Protein AF-A0A842ZYC3-F1 (afdb_monomer_lite)

Secondary structure (DSSP, 8-state):
-TTHHHHHT--HHHHHGGGGGG--EEEE---B-S-TTSTT-BS--PPTT-TTBS-SHHHHHHHHHHHHHTT-S-SSS--EEEE-----TT--HHHHHHHHHHHHHHHHTT-

Structure (mmCIF, N/CA/C/O backbone):
data_AF-A0A842ZYC3-F1
#
_entry.id   AF-A0A842ZYC3-F1
#
loop_
_atom_site.group_PDB
_atom_site.id
_atom_site.type_symbol
_atom_site.label_atom_id
_atom_site.label_alt_id
_atom_site.label_comp_id
_atom_site.label_asym_id
_atom_site.label_entity_id
_atom_site.label_seq_id
_atom_site.pdbx_PDB_ins_code
_atom_site.Cartn_x
_atom_site.Cartn_y
_atom_site.Cartn_z
_atom_site.occupancy
_atom_site.B_iso_or_equiv
_atom_site.auth_seq_id
_atom_site.auth_comp_id
_atom_site.auth_asym_id
_atom_site.auth_atom_id
_atom_site.pdbx_PDB_model_num
ATOM 1 N N . ASP A 1 1 ? -4.702 -6.323 3.656 1.00 96.19 1 ASP A N 1
ATOM 2 C CA . ASP A 1 1 ? -3.595 -5.676 2.935 1.00 96.19 1 ASP A CA 1
ATOM 3 C C . ASP A 1 1 ? -4.177 -4.860 1.794 1.00 96.19 1 ASP A C 1
ATOM 5 O O . ASP A 1 1 ? -5.095 -5.347 1.141 1.00 96.19 1 ASP A O 1
ATOM 9 N N . LEU A 1 2 ? -3.679 -3.645 1.573 1.00 98.50 2 LEU A N 1
ATOM 10 C CA . LEU A 1 2 ? -4.022 -2.823 0.416 1.00 98.50 2 LEU A CA 1
ATOM 11 C C . LEU A 1 2 ? -3.615 -3.471 -0.926 1.00 98.50 2 LEU A C 1
ATOM 13 O O . LEU A 1 2 ? -4.337 -3.298 -1.906 1.00 98.50 2 LEU A O 1
ATOM 17 N N . SER A 1 3 ? -2.515 -4.235 -0.997 1.00 97.88 3 SER A N 1
ATOM 18 C CA . SER A 1 3 ? -2.090 -4.902 -2.247 1.00 97.88 3 SER A CA 1
ATOM 19 C C . SER A 1 3 ? -3.121 -5.912 -2.756 1.00 97.88 3 SER A C 1
ATOM 21 O O . SER A 1 3 ? -3.250 -6.106 -3.963 1.00 97.88 3 SER A O 1
ATOM 23 N N . HIS A 1 4 ? -3.885 -6.533 -1.853 1.00 98.12 4 HIS A N 1
ATOM 24 C CA . HIS A 1 4 ? -4.857 -7.566 -2.209 1.00 98.12 4 HIS A CA 1
ATOM 25 C C . HIS A 1 4 ? -6.157 -6.995 -2.770 1.00 98.12 4 HIS A C 1
ATOM 27 O O . HIS A 1 4 ? -6.856 -7.697 -3.497 1.00 98.12 4 HIS A O 1
ATOM 33 N N . LEU A 1 5 ? -6.491 -5.738 -2.462 1.00 98.31 5 LEU A N 1
ATOM 34 C CA . LEU A 1 5 ? -7.789 -5.182 -2.847 1.00 98.31 5 LEU A CA 1
ATOM 35 C C . LEU A 1 5 ? -7.965 -5.147 -4.373 1.00 98.31 5 LEU A C 1
ATOM 37 O O . LEU A 1 5 ? -8.959 -5.693 -4.854 1.00 98.31 5 LEU A O 1
ATOM 41 N N . PRO A 1 6 ? -6.991 -4.650 -5.169 1.00 98.12 6 PRO A N 1
ATOM 42 C CA . PRO A 1 6 ? -7.093 -4.737 -6.621 1.00 98.12 6 PRO A CA 1
ATOM 43 C C . PRO A 1 6 ? -7.139 -6.186 -7.121 1.00 98.12 6 PRO A C 1
ATOM 45 O O . PRO A 1 6 ? -7.895 -6.480 -8.045 1.00 98.12 6 PRO A O 1
ATOM 48 N N . LEU A 1 7 ? -6.380 -7.107 -6.503 1.00 97.69 7 LEU A N 1
ATOM 49 C CA . LEU A 1 7 ? -6.354 -8.528 -6.890 1.00 97.69 7 LEU A CA 1
ATOM 50 C C . LEU A 1 7 ? -7.733 -9.193 -6.753 1.00 97.69 7 LEU A C 1
ATOM 52 O O . LEU A 1 7 ? -8.060 -10.094 -7.525 1.00 97.69 7 LEU A O 1
ATOM 56 N N . LEU A 1 8 ? -8.530 -8.739 -5.783 1.00 97.88 8 LEU A N 1
ATOM 57 C CA . LEU A 1 8 ? -9.886 -9.218 -5.509 1.00 97.88 8 LEU A CA 1
ATOM 58 C C . LEU A 1 8 ? -10.977 -8.371 -6.186 1.00 97.88 8 LEU A C 1
ATOM 60 O O . LEU A 1 8 ? -12.149 -8.740 -6.147 1.00 97.88 8 LEU A O 1
ATOM 64 N N . GLY A 1 9 ? -10.611 -7.262 -6.837 1.00 97.56 9 GLY A N 1
ATOM 65 C CA . GLY A 1 9 ? -11.564 -6.328 -7.441 1.00 97.56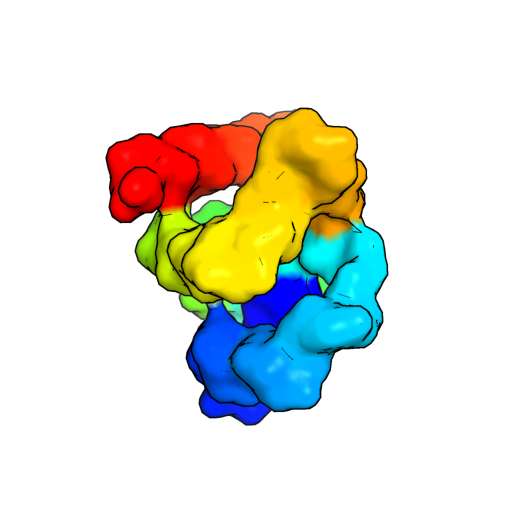 9 GLY A CA 1
ATOM 66 C C . GLY A 1 9 ? -12.381 -5.545 -6.409 1.00 97.56 9 GLY A C 1
ATOM 67 O O . GLY A 1 9 ? -13.525 -5.178 -6.678 1.00 97.56 9 GLY A O 1
ATOM 68 N N . GLU A 1 10 ? -11.811 -5.301 -5.230 1.00 98.19 10 GLU A N 1
ATOM 69 C CA . GLU A 1 10 ? -12.476 -4.654 -4.103 1.00 98.19 10 GLU A CA 1
ATOM 70 C C . GLU A 1 10 ? -11.971 -3.224 -3.891 1.00 98.19 10 GLU A C 1
ATOM 72 O O . GLU A 1 10 ? -10.795 -2.903 -4.057 1.00 98.19 10 GLU A O 1
ATOM 77 N N . THR A 1 11 ? -12.870 -2.349 -3.453 1.00 98.50 11 THR A N 1
ATOM 78 C CA . THR A 1 11 ? -12.499 -1.062 -2.852 1.00 98.50 11 THR A CA 1
ATOM 79 C C . THR A 1 11 ? -12.143 -1.240 -1.371 1.00 98.50 11 THR A C 1
ATOM 81 O O . THR A 1 11 ? -12.625 -2.183 -0.734 1.00 98.50 11 THR A O 1
ATOM 84 N N . PRO A 1 12 ? -11.402 -0.294 -0.757 1.00 98.38 12 PRO A N 1
ATOM 85 C CA . PRO A 1 12 ? -11.171 -0.301 0.686 1.00 98.38 12 PRO A CA 1
ATOM 86 C C . PRO A 1 12 ? -12.441 -0.457 1.522 1.00 98.38 12 PRO A C 1
ATOM 88 O O . PRO A 1 12 ? -12.468 -1.259 2.449 1.00 98.38 12 PRO A O 1
ATOM 91 N N . ALA A 1 13 ? -13.517 0.256 1.177 1.00 98.12 13 ALA A N 1
ATOM 92 C CA . ALA A 1 13 ? -14.772 0.180 1.918 1.00 98.12 13 ALA A CA 1
ATOM 93 C C . ALA A 1 13 ? -15.435 -1.203 1.807 1.00 98.12 13 ALA A C 1
ATOM 95 O O . ALA A 1 13 ? -15.912 -1.721 2.814 1.00 98.12 13 ALA A O 1
ATOM 96 N N . GLN A 1 14 ? -15.441 -1.808 0.613 1.00 98.44 14 GLN A N 1
ATOM 97 C CA . GLN A 1 14 ? -16.003 -3.147 0.401 1.00 98.44 14 GLN A CA 1
ATOM 98 C C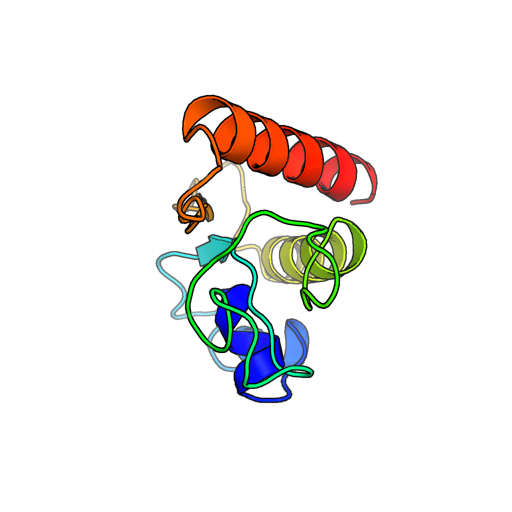 . GLN A 1 14 ? -15.257 -4.211 1.209 1.00 98.44 14 GLN A C 1
ATOM 100 O O . GLN A 1 14 ? -15.906 -5.053 1.823 1.00 98.44 14 GLN A O 1
ATOM 105 N N . ALA A 1 15 ? -13.927 -4.137 1.256 1.00 98.12 15 ALA A N 1
ATOM 106 C CA . ALA A 1 15 ? -13.111 -5.116 1.964 1.00 98.12 15 ALA A CA 1
ATOM 107 C C . ALA A 1 15 ? -13.119 -4.921 3.490 1.00 98.12 15 ALA A C 1
ATOM 109 O O . ALA A 1 15 ? -13.161 -5.888 4.245 1.00 98.12 15 ALA A O 1
ATOM 110 N N . ILE A 1 16 ? -13.075 -3.671 3.964 1.00 98.31 16 ILE A N 1
ATOM 111 C CA . ILE A 1 16 ? -12.854 -3.358 5.384 1.00 98.31 16 ILE A CA 1
ATOM 112 C C . ILE A 1 16 ? -14.156 -3.315 6.188 1.00 98.31 16 ILE A C 1
ATOM 114 O O . ILE A 1 16 ? -14.205 -3.838 7.302 1.00 98.31 16 ILE A O 1
ATOM 118 N N . MET A 1 17 ? -15.219 -2.700 5.658 1.00 97.88 17 MET A N 1
ATOM 119 C CA . MET A 1 17 ? -16.456 -2.481 6.421 1.00 97.88 17 MET A CA 1
ATOM 120 C C . MET A 1 17 ? -17.078 -3.767 6.993 1.00 97.88 17 MET A C 1
ATOM 122 O O . MET A 1 17 ? -17.517 -3.721 8.145 1.00 97.88 17 MET A O 1
ATOM 126 N N . PRO A 1 18 ? -17.102 -4.907 6.270 1.00 97.81 18 PRO A N 1
ATOM 127 C CA . PRO A 1 18 ? -17.675 -6.149 6.791 1.00 97.81 18 PRO A CA 1
ATOM 128 C C . PRO A 1 18 ? -16.914 -6.745 7.983 1.00 97.81 18 PRO A C 1
ATOM 130 O O . PRO A 1 18 ? -17.495 -7.511 8.746 1.00 97.81 18 PRO A O 1
ATOM 133 N N . ILE A 1 19 ? -15.631 -6.407 8.147 1.00 96.56 19 ILE A N 1
ATOM 134 C CA . ILE A 1 19 ? -14.734 -7.010 9.148 1.00 96.56 19 ILE A CA 1
ATOM 135 C C . ILE A 1 19 ? -14.196 -6.005 10.172 1.00 96.56 19 ILE A C 1
ATOM 137 O O . ILE A 1 19 ? -13.293 -6.340 10.935 1.00 96.56 19 ILE A O 1
ATOM 141 N N . LYS A 1 20 ? -14.720 -4.773 10.193 1.00 96.62 20 LYS A N 1
ATOM 142 C CA . LYS A 1 20 ? -14.171 -3.647 10.970 1.00 96.62 20 LYS A CA 1
ATOM 143 C C . LYS A 1 20 ? -13.927 -3.962 12.455 1.00 96.62 20 LYS A C 1
ATOM 145 O O . LYS A 1 20 ? -12.939 -3.499 13.011 1.00 96.62 20 LYS A O 1
ATOM 150 N N . ASP A 1 21 ? -14.782 -4.785 13.065 1.00 95.88 21 ASP A N 1
ATOM 151 C CA . ASP A 1 21 ? -14.728 -5.125 14.495 1.00 95.88 21 ASP A CA 1
ATOM 152 C C . ASP A 1 21 ? -13.718 -6.252 14.802 1.00 95.88 21 ASP A C 1
ATOM 154 O O . ASP A 1 21 ? -13.480 -6.583 15.962 1.00 95.88 21 ASP A O 1
ATOM 158 N N . TYR A 1 22 ? -13.110 -6.837 13.764 1.00 96.00 22 TYR A N 1
ATOM 159 C CA . TYR A 1 22 ? -12.169 -7.958 13.846 1.00 96.00 22 TYR A CA 1
ATOM 160 C C . TYR A 1 22 ? -10.783 -7.623 13.278 1.00 96.00 22 TYR A C 1
ATOM 162 O O . TYR A 1 22 ? -9.912 -8.493 13.218 1.00 96.00 22 TYR A O 1
ATOM 170 N N . LEU A 1 23 ? -10.558 -6.379 12.843 1.00 95.31 23 LEU A N 1
ATOM 171 C CA . LEU A 1 23 ? -9.255 -5.946 12.351 1.00 95.31 23 LEU A CA 1
ATOM 172 C C . LEU A 1 23 ? -8.224 -5.916 13.482 1.00 95.31 23 LEU A C 1
ATOM 174 O O . LEU A 1 23 ? -8.413 -5.252 14.498 1.00 95.31 23 LEU A O 1
ATOM 178 N N . VAL A 1 24 ? -7.098 -6.594 13.263 1.00 93.75 24 VAL A N 1
ATOM 179 C CA . VAL A 1 24 ? -5.966 -6.638 14.208 1.00 93.75 24 VAL A CA 1
ATOM 180 C C . VAL A 1 24 ? -4.707 -5.968 13.659 1.00 93.75 24 VAL A C 1
ATOM 182 O O . VAL A 1 24 ? -3.898 -5.442 14.417 1.00 93.75 24 VAL A O 1
ATOM 185 N N . HIS A 1 25 ? -4.541 -5.968 12.336 1.00 96.31 25 HIS A N 1
ATOM 186 C CA . HIS A 1 25 ? -3.356 -5.465 11.647 1.00 96.31 25 HIS A CA 1
ATOM 187 C C . HIS A 1 25 ? -3.744 -5.090 10.215 1.00 96.31 25 HIS A C 1
ATOM 189 O O . HIS A 1 25 ? -4.469 -5.830 9.549 1.00 96.31 25 HIS A O 1
ATOM 195 N N . ALA A 1 26 ? -3.272 -3.939 9.745 1.00 97.81 26 ALA A N 1
ATOM 196 C CA . ALA A 1 26 ? -3.401 -3.506 8.361 1.00 97.81 26 ALA A CA 1
ATOM 197 C C . ALA A 1 26 ? -2.027 -3.399 7.682 1.00 97.81 26 ALA A C 1
ATOM 199 O O . ALA A 1 26 ? -1.076 -2.864 8.247 1.00 97.81 26 ALA A O 1
ATOM 200 N N . HIS A 1 27 ? -1.937 -3.852 6.437 1.00 98.50 27 HIS A N 1
ATOM 201 C CA . HIS A 1 27 ? -0.757 -3.657 5.594 1.00 98.50 27 HIS A CA 1
ATOM 202 C C . HIS A 1 27 ? -1.040 -2.654 4.478 1.00 98.50 27 HIS A C 1
ATOM 204 O O . HIS A 1 27 ? -2.182 -2.520 4.024 1.00 98.50 27 HIS A O 1
ATOM 210 N N . MET A 1 28 ? 0.013 -1.959 4.060 1.00 98.56 28 MET A N 1
ATOM 211 C CA . MET A 1 28 ? 0.050 -1.052 2.921 1.00 98.56 28 MET A CA 1
ATOM 212 C C . MET A 1 28 ? 1.044 -1.610 1.902 1.00 98.56 28 MET A C 1
ATOM 214 O O . MET A 1 28 ? 2.254 -1.590 2.138 1.00 98.56 28 MET A O 1
ATOM 218 N N . GLY A 1 29 ? 0.538 -2.063 0.762 1.00 98.25 29 GLY A N 1
ATOM 219 C CA . GLY A 1 29 ? 1.343 -2.612 -0.321 1.00 98.25 29 GLY A CA 1
ATOM 220 C C . GLY A 1 29 ? 0.762 -2.297 -1.696 1.00 98.25 29 GLY A C 1
ATOM 221 O O . GLY A 1 29 ? -0.288 -1.662 -1.834 1.00 98.25 29 GLY A O 1
ATOM 222 N N . ASN A 1 30 ? 1.461 -2.762 -2.726 1.00 98.56 30 ASN A N 1
ATOM 223 C CA . ASN A 1 30 ? 1.081 -2.603 -4.126 1.00 98.56 30 ASN A CA 1
ATOM 224 C C . ASN A 1 30 ? 1.009 -3.965 -4.830 1.00 98.56 30 ASN A C 1
ATOM 226 O O . ASN A 1 30 ? 1.548 -4.953 -4.344 1.00 98.56 30 ASN A O 1
ATOM 230 N N . CYS A 1 31 ? 0.382 -4.020 -5.995 1.00 98.50 31 CYS A N 1
ATOM 231 C CA . CYS A 1 31 ? 0.380 -5.179 -6.880 1.00 98.50 31 CYS A CA 1
ATOM 232 C C . CYS A 1 31 ? 0.363 -4.715 -8.343 1.00 98.50 31 CYS A C 1
ATOM 234 O O . CYS A 1 31 ? 0.238 -3.522 -8.624 1.00 98.50 31 CYS A O 1
ATOM 236 N N . ILE A 1 32 ? 0.532 -5.650 -9.280 1.00 98.44 32 ILE A N 1
ATOM 237 C CA . ILE A 1 32 ? 0.421 -5.396 -10.725 1.00 98.44 32 ILE A CA 1
ATOM 238 C C . ILE A 1 32 ? -0.516 -6.440 -11.322 1.00 98.44 32 ILE A C 1
ATOM 240 O O . ILE A 1 32 ? -0.253 -7.637 -11.193 1.00 98.44 32 ILE A O 1
ATOM 244 N N . LEU A 1 33 ? -1.573 -6.009 -12.017 1.00 97.00 33 LEU A N 1
ATOM 245 C CA . LEU A 1 33 ? -2.539 -6.918 -12.650 1.00 97.00 33 LEU A CA 1
ATOM 246 C C . LEU A 1 33 ? -2.503 -6.891 -14.175 1.00 97.00 33 LEU A C 1
ATOM 248 O O . LEU A 1 33 ? -2.799 -7.905 -14.812 1.00 97.00 33 LEU A O 1
ATOM 252 N N . GLN A 1 34 ? -2.160 -5.746 -14.766 1.00 93.25 34 GLN A N 1
ATOM 253 C CA . GLN A 1 34 ? -2.321 -5.542 -16.208 1.00 93.25 34 GLN A CA 1
ATOM 254 C C . GLN A 1 34 ? -1.356 -6.388 -17.045 1.00 93.25 34 GLN A C 1
ATOM 256 O O . GLN A 1 34 ? -1.769 -7.031 -18.011 1.00 93.25 34 GLN A O 1
ATOM 261 N N . ASP A 1 35 ? -0.072 -6.408 -16.681 1.00 95.69 35 ASP A N 1
ATOM 262 C CA . ASP A 1 35 ? 0.960 -7.108 -17.445 1.00 95.69 35 ASP A CA 1
ATOM 263 C C . ASP A 1 35 ? 1.437 -8.375 -16.728 1.00 95.69 35 ASP A C 1
ATOM 265 O O . ASP A 1 35 ? 2.266 -8.326 -15.821 1.00 95.69 35 ASP A O 1
ATOM 269 N N . LYS A 1 36 ? 0.958 -9.534 -17.199 1.00 96.38 36 LYS A N 1
ATOM 270 C CA . LYS A 1 36 ? 1.344 -10.861 -16.684 1.00 96.38 36 LYS A CA 1
ATOM 271 C C . LYS A 1 36 ? 2.819 -11.210 -16.885 1.00 96.38 36 LYS A C 1
ATOM 273 O O . LYS A 1 36 ? 3.297 -12.170 -16.289 1.00 96.38 36 LYS A O 1
ATOM 278 N N . LYS A 1 37 ? 3.524 -10.493 -17.763 1.00 96.88 37 LYS A N 1
ATOM 279 C CA . LYS A 1 37 ? 4.956 -10.697 -18.017 1.00 96.88 37 LYS A CA 1
ATOM 280 C C . LYS A 1 37 ? 5.829 -9.791 -17.156 1.00 96.88 37 LYS A C 1
ATOM 282 O O . LYS A 1 37 ? 7.046 -9.965 -17.156 1.00 96.88 37 LYS A O 1
ATOM 287 N N . HIS A 1 38 ? 5.236 -8.838 -16.438 1.00 96.69 38 HIS A N 1
ATOM 288 C CA . HIS A 1 38 ? 5.983 -7.961 -15.555 1.00 96.69 38 HIS A CA 1
ATOM 289 C C . HIS A 1 38 ? 6.599 -8.779 -14.402 1.00 96.69 38 HIS A C 1
ATOM 291 O O . HIS A 1 38 ? 5.886 -9.564 -13.777 1.00 96.69 38 HIS A O 1
ATOM 297 N N . PRO A 1 39 ? 7.887 -8.593 -14.052 1.00 95.25 39 PRO A N 1
ATOM 298 C CA . PRO A 1 39 ? 8.528 -9.330 -12.953 1.00 95.25 39 PRO A CA 1
ATOM 299 C C . PRO A 1 39 ? 7.815 -9.200 -11.598 1.00 95.25 39 PRO A C 1
ATOM 301 O O . PRO A 1 39 ? 7.854 -10.110 -10.779 1.00 95.25 39 PRO A O 1
ATOM 304 N N . GLY A 1 40 ? 7.153 -8.064 -11.373 1.00 96.38 40 GLY A N 1
ATOM 305 C CA . GLY A 1 40 ? 6.312 -7.798 -10.200 1.00 96.38 40 GLY A CA 1
ATOM 306 C C . GLY A 1 40 ? 4.826 -8.161 -10.353 1.00 96.38 40 GLY A C 1
ATOM 307 O O . GLY A 1 40 ? 4.023 -7.620 -9.602 1.00 96.38 40 GLY A O 1
ATOM 308 N N . TYR A 1 41 ? 4.437 -8.977 -11.340 1.00 97.94 41 TYR A N 1
ATOM 309 C CA . TYR A 1 41 ? 3.036 -9.359 -11.569 1.00 97.94 41 TYR A CA 1
ATOM 310 C C . TYR A 1 41 ? 2.427 -10.130 -10.388 1.00 97.94 41 TYR A C 1
ATOM 312 O O . TYR A 1 41 ? 3.042 -11.049 -9.846 1.00 97.94 41 TYR A O 1
ATOM 320 N N . GLY A 1 42 ? 1.177 -9.806 -10.055 1.00 97.56 42 GLY A N 1
ATOM 321 C CA . GLY A 1 42 ? 0.419 -10.415 -8.969 1.00 97.56 42 GLY A CA 1
ATOM 322 C C . GLY A 1 42 ? 0.807 -9.858 -7.602 1.00 97.56 42 GLY A C 1
ATOM 323 O O . GLY A 1 42 ? 1.148 -8.682 -7.462 1.00 97.56 42 GLY A O 1
ATOM 324 N N . ASP A 1 43 ? 0.746 -10.721 -6.591 1.00 96.75 43 ASP A N 1
ATOM 325 C CA . ASP A 1 43 ? 1.003 -10.390 -5.187 1.00 96.75 43 ASP A CA 1
ATOM 326 C C . ASP A 1 43 ? 2.507 -10.370 -4.867 1.00 96.75 43 ASP A C 1
ATOM 328 O O . ASP A 1 43 ? 3.056 -11.205 -4.150 1.00 96.75 43 ASP A O 1
ATOM 332 N N . GLN A 1 44 ? 3.232 -9.477 -5.542 1.00 96.88 44 GLN A N 1
ATOM 333 C CA . GLN A 1 44 ? 4.689 -9.362 -5.419 1.00 96.88 44 GLN A CA 1
ATOM 334 C C . GLN A 1 44 ? 5.125 -8.114 -4.654 1.00 96.88 44 GLN A C 1
ATOM 336 O O . GLN A 1 44 ? 6.322 -7.963 -4.420 1.00 96.88 44 GLN A O 1
ATOM 341 N N . HIS A 1 45 ? 4.184 -7.258 -4.248 1.00 97.81 45 HIS A N 1
ATOM 342 C CA . HIS A 1 45 ? 4.436 -6.083 -3.416 1.00 97.81 45 HIS A CA 1
ATOM 343 C C . HIS A 1 45 ? 5.522 -5.131 -3.953 1.00 97.81 45 HIS A C 1
ATOM 345 O O . HIS A 1 45 ? 6.411 -4.743 -3.194 1.00 97.81 45 HIS A O 1
ATOM 351 N N . PRO A 1 46 ? 5.511 -4.731 -5.243 1.00 98.12 46 PRO A N 1
ATOM 352 C CA . PRO A 1 46 ? 6.493 -3.773 -5.742 1.00 98.12 46 PRO A CA 1
ATOM 353 C C . PRO A 1 46 ? 6.341 -2.415 -5.040 1.00 98.12 46 PRO A C 1
ATOM 355 O O . PRO A 1 46 ? 5.358 -2.144 -4.347 1.00 98.12 46 PRO A O 1
ATOM 358 N N . ARG A 1 47 ? 7.297 -1.508 -5.253 1.00 98.38 47 ARG A N 1
ATOM 359 C CA . ARG A 1 47 ? 7.167 -0.129 -4.764 1.00 98.38 47 ARG A CA 1
ATOM 360 C C . ARG A 1 47 ? 5.894 0.560 -5.287 1.00 98.38 47 ARG A C 1
ATOM 362 O O . ARG A 1 47 ? 5.379 0.246 -6.365 1.00 98.38 47 ARG A O 1
ATOM 369 N N . PHE A 1 48 ? 5.423 1.562 -4.554 1.00 98.69 48 PHE A N 1
ATOM 370 C CA . PHE A 1 48 ? 4.282 2.382 -4.960 1.00 98.69 48 PHE A CA 1
ATOM 371 C C . PHE A 1 48 ? 4.618 3.231 -6.195 1.00 98.69 48 PHE A C 1
ATOM 373 O O . PHE A 1 48 ? 5.769 3.660 -6.384 1.00 98.69 48 PHE A O 1
ATOM 380 N N . GLY A 1 49 ? 3.618 3.437 -7.056 1.00 97.94 49 GLY A N 1
ATOM 381 C CA . GLY A 1 49 ? 3.765 4.232 -8.281 1.00 97.94 49 GLY A CA 1
ATOM 382 C C . GLY A 1 49 ? 4.723 3.629 -9.317 1.00 97.94 49 GLY A C 1
ATOM 383 O O . GLY A 1 49 ? 5.290 4.338 -10.152 1.00 97.94 49 GLY A O 1
ATOM 384 N N . ILE A 1 50 ? 5.000 2.322 -9.251 1.00 97.62 50 ILE A N 1
ATOM 385 C CA . ILE A 1 50 ? 5.676 1.625 -10.350 1.00 97.62 50 ILE A CA 1
ATOM 386 C C . ILE A 1 50 ? 4.776 1.624 -11.591 1.00 97.62 50 ILE A C 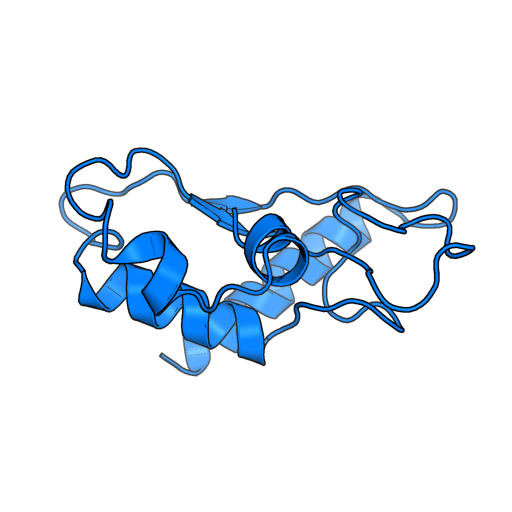1
ATOM 388 O O . ILE A 1 50 ? 3.551 1.597 -11.486 1.00 97.62 50 ILE A O 1
ATOM 392 N N . LYS A 1 51 ? 5.374 1.655 -12.785 1.00 96.00 51 LYS A N 1
ATOM 393 C CA . LYS A 1 51 ? 4.614 1.594 -14.037 1.00 96.00 51 LYS A CA 1
ATOM 394 C C . LYS A 1 51 ? 3.769 0.314 -14.071 1.00 96.00 51 LYS A C 1
ATOM 396 O O . LYS A 1 51 ? 4.318 -0.777 -13.975 1.00 96.00 51 LYS A O 1
ATOM 401 N N . GLY A 1 52 ? 2.456 0.466 -14.242 1.00 95.44 52 GLY A N 1
ATOM 402 C CA . GLY A 1 52 ? 1.500 -0.648 -14.250 1.00 95.44 52 GLY A CA 1
ATOM 403 C C . GLY A 1 52 ? 1.113 -1.175 -12.864 1.00 95.44 52 GLY A C 1
ATOM 404 O O . GLY A 1 52 ? 0.386 -2.160 -12.802 1.00 95.44 52 GLY A O 1
ATOM 405 N N . GLY A 1 53 ? 1.601 -0.559 -11.780 1.00 97.62 53 GLY A N 1
ATOM 406 C CA . GLY A 1 53 ? 1.152 -0.844 -10.419 1.00 97.62 53 GLY A CA 1
ATOM 407 C C . GLY A 1 53 ? -0.224 -0.252 -10.139 1.00 97.62 53 GLY A C 1
ATOM 408 O O . GLY A 1 53 ? -0.568 0.798 -10.679 1.00 97.62 53 GLY A O 1
ATOM 409 N N . GLU A 1 54 ? -0.988 -0.927 -9.288 1.00 98.50 54 GLU A N 1
ATOM 410 C CA . GLU A 1 54 ? -2.390 -0.588 -9.022 1.00 98.50 54 GLU A CA 1
ATOM 411 C C . GLU A 1 54 ? -2.559 0.455 -7.905 1.00 98.50 54 GLU A C 1
ATOM 413 O O . GLU A 1 54 ? -3.537 1.194 -7.907 1.00 98.50 54 GLU A O 1
ATOM 418 N N . ASN A 1 55 ? -1.602 0.545 -6.975 1.00 98.69 55 ASN A N 1
ATOM 419 C CA . ASN A 1 55 ? -1.663 1.426 -5.810 1.00 98.69 55 ASN A CA 1
ATOM 420 C C . ASN A 1 55 ? -0.542 2.481 -5.816 1.00 98.69 55 ASN A C 1
ATOM 422 O O . ASN A 1 55 ? 0.655 2.165 -5.889 1.00 98.69 55 ASN A O 1
ATOM 426 N N . ASP A 1 56 ? -0.930 3.742 -5.635 1.00 98.75 56 ASP A N 1
ATOM 427 C CA . ASP A 1 56 ? -0.049 4.857 -5.273 1.00 98.75 56 ASP A CA 1
ATOM 428 C C . ASP A 1 56 ? -0.745 5.755 -4.223 1.00 98.75 56 ASP A C 1
ATOM 430 O O . ASP A 1 56 ? -1.618 5.304 -3.476 1.00 98.75 56 ASP A O 1
ATOM 434 N N . VAL A 1 57 ? -0.356 7.029 -4.135 1.00 98.81 57 VAL A N 1
ATOM 435 C CA . VAL A 1 57 ? -0.874 8.028 -3.186 1.00 98.81 57 VAL A CA 1
ATOM 436 C C . VAL A 1 57 ? -2.400 8.031 -3.101 1.00 98.81 57 VAL A C 1
ATOM 438 O O . VAL A 1 57 ? -2.947 8.066 -1.999 1.00 98.81 57 VAL A O 1
ATOM 441 N N . LYS A 1 58 ? -3.103 7.984 -4.237 1.00 98.62 58 LYS A N 1
ATOM 442 C CA . LYS A 1 58 ? -4.568 8.071 -4.273 1.00 98.62 58 LYS A CA 1
ATOM 443 C C . LYS A 1 58 ? -5.218 6.865 -3.593 1.00 98.62 58 LYS A C 1
ATOM 445 O O . LYS A 1 58 ? -6.047 7.039 -2.704 1.00 98.62 58 LYS A O 1
ATOM 450 N N . GLU A 1 59 ? -4.832 5.655 -3.978 1.00 98.75 59 GLU A N 1
ATOM 451 C CA . GLU A 1 59 ? -5.401 4.415 -3.444 1.00 98.75 59 GLU A CA 1
ATOM 452 C C . GLU A 1 59 ? -5.064 4.257 -1.960 1.00 98.75 59 GLU A C 1
ATOM 454 O O . GLU A 1 59 ? -5.927 3.889 -1.159 1.00 98.75 59 GLU A O 1
ATOM 459 N N . LEU A 1 60 ? -3.839 4.630 -1.570 1.00 98.81 60 LEU A N 1
ATOM 460 C CA . LEU A 1 60 ? -3.444 4.646 -0.167 1.00 98.81 60 LEU A CA 1
ATOM 461 C C . LEU A 1 60 ? -4.246 5.672 0.649 1.00 98.81 60 LEU A C 1
ATOM 463 O O . LEU A 1 60 ? -4.641 5.374 1.774 1.00 98.81 60 LEU A O 1
ATOM 467 N N . THR A 1 61 ? -4.533 6.851 0.089 1.00 98.88 61 THR A N 1
ATOM 468 C CA . THR A 1 61 ? -5.360 7.878 0.746 1.00 98.88 61 THR A CA 1
ATOM 469 C C . THR A 1 61 ? -6.751 7.332 1.061 1.00 98.88 61 THR A C 1
ATOM 471 O O . THR A 1 61 ? -7.215 7.430 2.195 1.00 98.88 61 THR A O 1
ATOM 474 N N . GLU A 1 62 ? -7.411 6.717 0.078 1.00 98.69 62 GLU A N 1
ATOM 475 C CA . GLU A 1 62 ? -8.758 6.165 0.260 1.00 98.69 62 GLU A CA 1
ATOM 476 C C . GLU A 1 62 ? -8.772 5.003 1.260 1.00 98.69 62 GLU A C 1
ATOM 478 O O . GLU A 1 62 ? -9.669 4.910 2.100 1.00 98.69 62 GLU A O 1
ATOM 483 N N . TYR A 1 63 ? -7.741 4.159 1.242 1.00 98.75 63 TYR A N 1
ATOM 484 C CA . TYR A 1 63 ? -7.579 3.088 2.220 1.00 98.75 63 TYR A CA 1
ATOM 485 C C . TYR A 1 63 ? -7.433 3.608 3.654 1.00 98.75 63 TYR A C 1
ATOM 487 O O . TYR A 1 63 ? -8.151 3.174 4.558 1.00 98.75 63 TYR A O 1
ATOM 495 N N . LEU A 1 64 ? -6.547 4.584 3.859 1.00 98.62 64 LEU A N 1
ATOM 496 C CA . LEU A 1 64 ? -6.305 5.191 5.166 1.00 98.62 64 LEU A CA 1
ATOM 497 C C . LEU A 1 64 ? -7.532 5.958 5.681 1.00 98.62 64 LEU A C 1
ATOM 499 O O . LEU A 1 64 ? -7.833 5.860 6.870 1.00 98.62 64 LEU A O 1
ATOM 503 N N . LYS A 1 65 ? -8.288 6.644 4.809 1.00 98.69 65 LYS A N 1
ATOM 504 C CA . LYS A 1 65 ? -9.568 7.279 5.174 1.00 98.69 65 LYS A CA 1
ATOM 505 C C . LYS A 1 65 ? -10.561 6.268 5.727 1.00 98.69 65 LYS A C 1
ATOM 507 O O . LYS A 1 65 ? -11.188 6.539 6.746 1.00 98.69 65 LYS A O 1
ATOM 512 N N . VAL A 1 66 ? -10.712 5.104 5.091 1.00 98.56 66 VAL A N 1
ATOM 513 C CA . VAL A 1 66 ? -11.628 4.069 5.593 1.00 98.56 66 VAL A CA 1
ATOM 514 C C . VAL A 1 66 ? -11.171 3.569 6.961 1.00 98.56 66 VAL A C 1
ATOM 516 O O . VAL A 1 66 ? -11.986 3.550 7.880 1.00 98.56 66 VAL A O 1
ATOM 519 N N . LEU A 1 67 ? -9.884 3.244 7.128 1.00 98.25 67 LEU A N 1
ATOM 520 C CA . LEU A 1 67 ? -9.332 2.806 8.418 1.00 98.25 67 LEU A CA 1
ATOM 521 C C . LEU A 1 67 ? -9.496 3.862 9.527 1.00 98.25 67 LEU A C 1
ATOM 523 O O . LEU A 1 67 ? -9.775 3.510 10.674 1.00 98.25 67 LEU A O 1
ATOM 527 N N . LEU A 1 68 ? -9.349 5.147 9.199 1.00 97.50 68 LEU A N 1
ATOM 528 C CA . LEU A 1 68 ? -9.588 6.252 10.127 1.00 97.50 68 LEU A CA 1
ATOM 529 C C . LEU A 1 68 ? -11.076 6.382 10.480 1.00 97.50 68 LEU A C 1
ATOM 531 O O . LEU A 1 68 ? -11.425 6.461 11.655 1.00 97.50 68 LEU A O 1
ATOM 535 N N . ASN A 1 69 ? -11.961 6.338 9.482 1.00 97.75 69 ASN A N 1
ATOM 536 C CA . ASN A 1 69 ? -13.406 6.506 9.660 1.00 97.75 69 ASN A CA 1
ATOM 537 C C . ASN A 1 69 ? -14.042 5.398 10.507 1.00 97.75 69 ASN A C 1
ATOM 539 O O . ASN A 1 69 ? -14.990 5.662 11.244 1.00 97.75 69 ASN A O 1
ATOM 543 N N . ILE A 1 70 ? -13.533 4.165 10.424 1.00 97.19 70 ILE A N 1
ATOM 544 C CA . ILE A 1 70 ? -13.999 3.067 11.285 1.00 97.19 70 ILE A CA 1
ATOM 545 C C . ILE A 1 70 ? -13.384 3.105 12.694 1.00 97.19 70 ILE A C 1
ATOM 547 O O . ILE A 1 70 ? -13.705 2.251 13.514 1.00 97.19 70 ILE A O 1
ATOM 551 N N . GLY A 1 71 ? -12.494 4.062 12.977 1.00 96.38 71 GLY A N 1
ATOM 552 C CA . GLY A 1 71 ? -11.812 4.208 14.264 1.00 96.38 71 GLY A CA 1
ATOM 553 C C . GLY A 1 71 ? -10.640 3.249 14.483 1.00 96.38 71 GLY A C 1
ATOM 554 O O . GLY A 1 71 ? -10.091 3.213 15.583 1.00 96.38 71 GLY A O 1
ATOM 555 N N . PHE A 1 72 ? -10.226 2.486 13.464 1.00 96.88 72 PHE A N 1
ATOM 556 C CA . PHE A 1 72 ? -9.080 1.582 13.577 1.00 96.88 72 PHE A CA 1
ATOM 557 C C . PHE A 1 72 ? -7.797 2.382 13.816 1.00 96.88 72 PHE A C 1
ATOM 559 O O . PHE A 1 72 ? -7.092 2.139 14.792 1.00 96.88 72 PHE A O 1
ATOM 566 N N . LEU A 1 73 ? -7.536 3.401 12.989 1.00 96.62 73 LEU A N 1
ATOM 567 C CA . LEU A 1 73 ? -6.468 4.370 13.243 1.00 96.62 73 LEU A CA 1
ATOM 568 C C . LEU A 1 73 ? -6.908 5.346 14.335 1.00 96.62 73 LEU A C 1
ATOM 570 O O . LEU A 1 73 ? -7.739 6.218 14.097 1.00 96.62 73 LEU A O 1
ATOM 574 N N . ASN A 1 74 ? -6.346 5.215 15.533 1.00 94.56 74 ASN A N 1
ATOM 575 C CA . ASN A 1 74 ? -6.669 6.087 16.657 1.00 94.56 74 ASN A CA 1
ATOM 576 C C . ASN A 1 74 ? -5.458 6.245 17.605 1.00 94.56 74 ASN A C 1
ATOM 578 O O . ASN A 1 74 ? -4.608 5.353 17.672 1.00 94.56 74 ASN A O 1
ATOM 582 N N . PRO A 1 75 ? -5.346 7.370 18.338 1.00 91.31 75 PRO A N 1
ATOM 583 C CA . PRO A 1 75 ? -4.206 7.618 19.219 1.00 91.31 75 PRO A CA 1
ATOM 584 C C . PRO A 1 75 ? -4.275 6.884 20.569 1.00 91.31 75 PRO A C 1
ATOM 586 O O . PRO A 1 75 ? -3.242 6.760 21.224 1.00 91.31 75 PRO A O 1
ATOM 589 N N . GLN A 1 76 ? -5.452 6.420 21.007 1.00 92.69 76 GLN A N 1
ATOM 590 C CA . GLN A 1 76 ? -5.636 5.764 22.311 1.00 92.69 76 GLN A CA 1
ATOM 591 C C . GLN A 1 76 ? -5.164 4.306 22.312 1.00 92.69 76 GLN A C 1
ATOM 593 O O . GLN A 1 76 ? -4.547 3.853 23.272 1.00 92.69 76 GLN A O 1
ATOM 598 N N . ASN A 1 77 ? -5.455 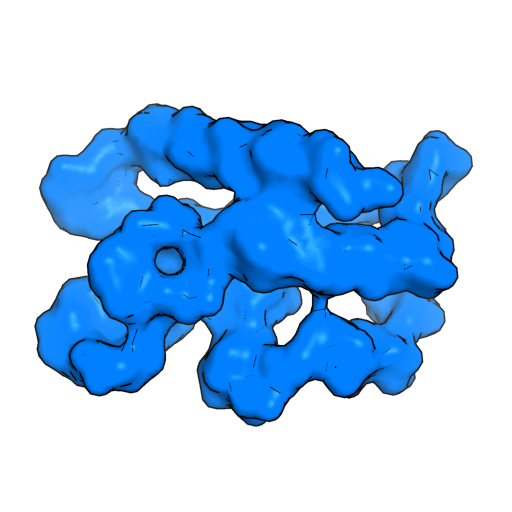3.582 21.238 1.00 87.56 77 ASN A N 1
ATOM 599 C CA . ASN A 1 77 ? -5.084 2.199 21.006 1.00 87.56 77 ASN A CA 1
ATOM 600 C C . ASN A 1 77 ? -4.445 2.111 19.620 1.00 87.56 77 ASN A C 1
ATOM 602 O O . ASN A 1 77 ? -5.132 1.871 18.626 1.00 87.56 77 ASN A O 1
ATOM 606 N N . GLN A 1 78 ? -3.140 2.385 19.565 1.00 87.88 78 GLN A N 1
ATOM 607 C CA . GLN A 1 78 ? -2.398 2.461 18.311 1.00 87.88 78 GLN A CA 1
ATOM 608 C C . GLN A 1 78 ? -2.347 1.077 17.652 1.00 87.88 78 GLN A C 1
ATOM 610 O O . GLN A 1 78 ? -1.716 0.170 18.203 1.00 87.88 78 GLN A O 1
ATOM 615 N N . PRO A 1 79 ? -2.994 0.892 16.489 1.00 91.56 79 PRO A N 1
ATOM 616 C CA . PRO A 1 79 ? -2.953 -0.382 15.792 1.00 91.56 79 PRO A CA 1
ATOM 617 C C . PRO A 1 79 ? -1.586 -0.602 15.143 1.00 91.56 79 PRO A C 1
ATOM 619 O O . PRO A 1 79 ? -0.795 0.328 14.961 1.00 91.56 79 PRO A O 1
ATOM 622 N N . ILE A 1 80 ? -1.343 -1.831 14.689 1.00 95.56 80 ILE A N 1
ATOM 623 C CA . ILE A 1 80 ? -0.223 -2.094 13.789 1.00 95.56 80 ILE A CA 1
ATOM 624 C C . ILE A 1 80 ? -0.666 -1.769 12.362 1.00 95.56 80 ILE A C 1
ATOM 626 O O . ILE A 1 80 ? -1.600 -2.377 11.830 1.00 95.56 80 ILE A O 1
ATOM 630 N N . VAL A 1 81 ? 0.030 -0.813 11.745 1.00 96.50 81 VAL A N 1
ATOM 631 C CA . VAL A 1 81 ? -0.064 -0.525 10.312 1.00 96.50 81 VAL A CA 1
ATOM 632 C C . VAL A 1 81 ? 1.336 -0.486 9.725 1.00 96.50 81 VAL A C 1
ATOM 634 O O . VAL A 1 81 ? 2.159 0.338 10.122 1.00 96.50 81 VAL A O 1
ATOM 637 N N . SER A 1 82 ? 1.626 -1.400 8.804 1.00 97.69 82 SER A N 1
ATOM 638 C CA . SER A 1 82 ? 2.972 -1.595 8.256 1.00 97.69 82 SER A CA 1
ATOM 639 C C . SER A 1 82 ? 2.972 -1.612 6.737 1.00 97.69 82 SER A C 1
ATOM 641 O O . SER A 1 82 ? 1.953 -1.862 6.100 1.00 97.69 82 SER A O 1
ATOM 643 N N . PHE A 1 83 ? 4.132 -1.343 6.145 1.00 98.25 83 PHE A N 1
ATOM 644 C CA . PHE A 1 83 ? 4.330 -1.577 4.722 1.00 98.25 83 PHE A CA 1
ATOM 645 C C . PHE A 1 83 ? 4.658 -3.040 4.467 1.00 98.25 83 PHE A C 1
ATOM 647 O O . PHE A 1 83 ? 5.467 -3.618 5.193 1.00 98.25 83 PHE A O 1
ATOM 654 N N . GLU A 1 8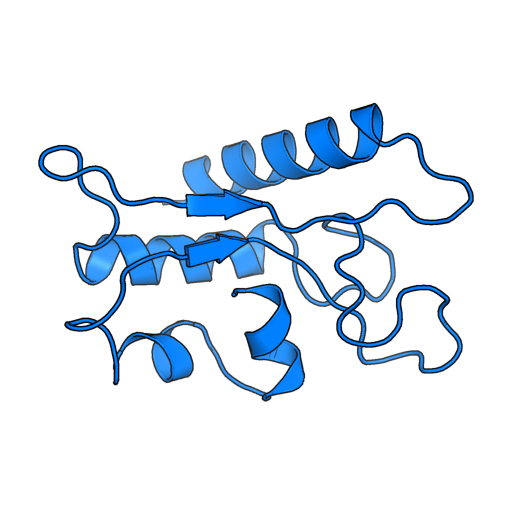4 ? 4.103 -3.584 3.394 1.00 97.62 84 GLU A N 1
ATOM 655 C CA . GLU A 1 84 ? 4.565 -4.828 2.794 1.00 97.62 84 GLU A CA 1
ATOM 656 C C . GLU A 1 84 ? 5.046 -4.493 1.384 1.00 97.62 84 GLU A C 1
ATOM 658 O O . GLU A 1 84 ? 4.249 -4.207 0.489 1.00 97.62 84 GLU A O 1
ATOM 663 N N . VAL A 1 85 ? 6.371 -4.402 1.235 1.00 97.88 85 VAL A N 1
ATOM 664 C CA . VAL A 1 85 ? 7.052 -3.990 0.004 1.00 97.88 85 VAL A CA 1
ATOM 665 C C . VAL A 1 85 ? 8.287 -4.853 -0.227 1.00 97.88 85 VAL A C 1
ATOM 667 O O . VAL A 1 85 ? 9.026 -5.170 0.705 1.00 97.88 85 VAL A O 1
ATOM 670 N N . LYS A 1 86 ? 8.532 -5.200 -1.487 1.00 97.12 86 LYS A N 1
ATOM 671 C CA . LYS A 1 86 ? 9.642 -6.031 -1.937 1.00 97.12 86 LYS A CA 1
ATOM 672 C C . LYS A 1 86 ? 10.318 -5.376 -3.146 1.00 97.12 86 LYS A C 1
ATOM 674 O O . LYS A 1 86 ? 9.654 -5.166 -4.163 1.00 97.12 86 LYS A O 1
ATOM 679 N N . PRO A 1 87 ? 11.620 -5.057 -3.063 1.00 97.62 87 PRO A N 1
ATOM 680 C CA . PRO A 1 87 ? 12.367 -4.531 -4.201 1.00 97.62 87 PRO A CA 1
ATOM 681 C C . PRO A 1 87 ? 12.403 -5.517 -5.368 1.00 97.62 87 PRO A C 1
ATOM 683 O O . PRO A 1 87 ? 12.515 -6.729 -5.160 1.00 97.62 87 PRO A O 1
ATOM 686 N N . LEU A 1 88 ? 12.345 -4.997 -6.594 1.00 96.81 88 LEU A N 1
ATOM 687 C CA . LEU A 1 88 ? 12.696 -5.779 -7.780 1.00 96.81 88 LEU A CA 1
ATOM 688 C C . LEU A 1 88 ? 14.219 -5.982 -7.869 1.00 96.81 88 LEU A C 1
ATOM 690 O O . LEU A 1 88 ? 14.987 -5.392 -7.112 1.00 96.81 88 LEU A O 1
ATOM 694 N N . ALA A 1 89 ? 14.658 -6.853 -8.783 1.00 94.75 89 ALA A N 1
ATOM 695 C CA . ALA A 1 89 ? 16.048 -7.314 -8.866 1.00 94.75 89 ALA A CA 1
ATOM 696 C C . ALA A 1 89 ? 17.088 -6.185 -9.027 1.00 94.75 89 ALA A C 1
ATOM 698 O O . ALA A 1 89 ? 18.235 -6.351 -8.620 1.00 94.75 89 ALA A O 1
ATOM 699 N N . ASP A 1 90 ? 16.698 -5.059 -9.619 1.00 93.94 90 ASP A N 1
ATOM 700 C CA . ASP A 1 90 ? 17.527 -3.884 -9.885 1.00 93.94 90 ASP A CA 1
ATOM 701 C C . ASP A 1 90 ? 17.256 -2.703 -8.930 1.00 93.94 90 ASP A C 1
ATOM 703 O O . ASP A 1 90 ? 17.802 -1.615 -9.118 1.00 93.94 90 ASP A O 1
ATOM 707 N N . GLU A 1 91 ? 16.449 -2.898 -7.882 1.00 97.31 91 GLU A N 1
ATOM 708 C CA . GLU A 1 91 ? 16.084 -1.852 -6.924 1.00 97.31 91 GLU A CA 1
ATOM 709 C C . GLU A 1 91 ? 16.819 -1.991 -5.580 1.00 97.31 91 GLU A C 1
ATOM 711 O O . GLU A 1 91 ? 16.986 -3.077 -5.027 1.00 97.31 91 GLU A O 1
ATOM 716 N N . SER A 1 92 ? 17.210 -0.854 -4.995 1.00 98.38 92 SER A N 1
ATOM 717 C CA . SER A 1 92 ? 17.713 -0.800 -3.616 1.00 98.38 92 SER A CA 1
ATOM 718 C C . SER A 1 92 ? 16.555 -0.853 -2.620 1.00 98.38 92 SER A C 1
ATOM 720 O O . SER A 1 92 ? 15.567 -0.121 -2.742 1.00 98.38 92 SER A O 1
ATOM 722 N N . SER A 1 93 ? 16.713 -1.672 -1.579 1.00 98.06 93 SER A N 1
ATOM 723 C CA . SER A 1 93 ? 15.737 -1.784 -0.491 1.00 98.06 93 SER A CA 1
ATOM 724 C C . SER A 1 93 ? 15.496 -0.456 0.229 1.00 98.06 93 SER A C 1
ATOM 726 O O . SER A 1 93 ? 14.360 -0.101 0.538 1.00 98.06 93 SER A O 1
ATOM 728 N N . GLU A 1 94 ? 16.548 0.334 0.409 1.00 98.44 94 GLU A N 1
ATOM 729 C CA . GLU A 1 94 ? 16.530 1.646 1.039 1.00 98.44 94 GLU A CA 1
ATOM 730 C C . GLU A 1 94 ? 15.698 2.636 0.221 1.00 98.44 94 GLU A C 1
ATOM 732 O O . GLU A 1 94 ? 14.898 3.385 0.785 1.00 98.44 94 GLU A O 1
ATOM 737 N N . VAL A 1 95 ? 15.837 2.606 -1.109 1.00 98.44 95 VAL A N 1
ATOM 738 C CA . VAL A 1 95 ? 15.054 3.453 -2.019 1.00 98.44 95 VAL A CA 1
ATOM 739 C C . VAL A 1 95 ? 13.581 3.049 -2.010 1.00 98.44 95 VAL A C 1
ATOM 741 O O . VAL A 1 95 ? 12.715 3.923 -1.968 1.00 98.44 95 VAL A O 1
ATOM 744 N N . VAL A 1 96 ? 13.275 1.750 -1.985 1.00 98.62 96 VAL A N 1
ATOM 745 C CA . VAL A 1 96 ? 11.891 1.251 -1.898 1.00 98.62 96 VAL A CA 1
ATOM 746 C C . VAL A 1 96 ? 11.242 1.645 -0.567 1.00 98.62 96 VAL A C 1
ATOM 748 O O . VAL A 1 96 ? 10.117 2.145 -0.553 1.00 98.62 96 VAL A O 1
ATOM 751 N N . ILE A 1 97 ? 11.965 1.530 0.551 1.00 98.69 97 ILE A N 1
ATOM 752 C CA . ILE A 1 97 ? 11.488 1.982 1.868 1.00 98.69 97 ILE A CA 1
ATOM 753 C C . ILE A 1 97 ? 11.285 3.505 1.885 1.00 98.69 97 ILE A C 1
ATOM 755 O O . ILE A 1 97 ? 10.286 3.994 2.421 1.00 98.69 97 ILE A O 1
ATOM 759 N N . ALA A 1 98 ? 12.207 4.276 1.300 1.00 98.69 98 ALA A N 1
ATOM 760 C CA . ALA A 1 98 ? 12.072 5.728 1.191 1.00 98.69 98 ALA A CA 1
ATOM 761 C C . ALA A 1 98 ? 10.857 6.125 0.335 1.00 98.69 98 ALA A C 1
ATOM 763 O O . ALA A 1 98 ? 10.106 7.024 0.721 1.00 98.69 98 ALA A O 1
ATOM 764 N N . ASN A 1 99 ? 10.623 5.427 -0.781 1.00 98.75 99 ASN A N 1
ATOM 765 C CA . ASN A 1 99 ? 9.435 5.583 -1.619 1.00 98.75 99 ASN A CA 1
ATOM 766 C C . ASN A 1 99 ? 8.151 5.329 -0.815 1.00 98.75 99 ASN A C 1
ATOM 768 O O . ASN A 1 99 ? 7.287 6.203 -0.791 1.00 98.75 99 ASN A O 1
ATOM 772 N N . ALA A 1 100 ? 8.061 4.203 -0.105 1.00 98.69 100 ALA A N 1
ATOM 773 C CA . ALA A 1 100 ? 6.890 3.851 0.693 1.00 98.69 100 ALA A CA 1
ATOM 774 C C . ALA A 1 100 ? 6.576 4.923 1.754 1.00 98.69 100 ALA A C 1
ATOM 776 O O . ALA A 1 100 ? 5.447 5.407 1.856 1.00 98.69 100 ALA A O 1
ATOM 777 N N . LYS A 1 101 ? 7.600 5.393 2.481 1.00 98.69 101 LYS A N 1
ATOM 778 C CA . LYS A 1 101 ? 7.458 6.485 3.459 1.00 98.69 101 LYS A CA 1
ATOM 779 C C . LYS A 1 101 ? 7.002 7.796 2.817 1.00 98.69 101 LYS A C 1
ATOM 781 O O . LYS A 1 101 ? 6.188 8.500 3.412 1.00 98.69 101 LYS A O 1
ATOM 786 N N . ARG A 1 102 ? 7.522 8.145 1.634 1.00 98.75 102 ARG A N 1
ATOM 787 C CA . ARG A 1 102 ? 7.099 9.347 0.896 1.00 98.75 102 ARG A CA 1
ATOM 788 C C . ARG A 1 102 ? 5.622 9.256 0.522 1.00 98.75 102 ARG A C 1
ATOM 790 O O . ARG A 1 102 ? 4.889 10.196 0.803 1.00 98.75 102 ARG A O 1
ATOM 797 N N . VAL A 1 103 ? 5.199 8.128 -0.048 1.00 98.81 103 VAL A N 1
ATOM 798 C CA . VAL A 1 103 ? 3.810 7.909 -0.474 1.00 98.81 103 VAL A CA 1
ATOM 799 C C . VAL A 1 103 ? 2.852 7.957 0.713 1.00 98.81 103 VAL A C 1
ATOM 801 O O . VAL A 1 103 ? 1.838 8.637 0.626 1.00 98.81 103 VAL A O 1
ATOM 804 N N . LEU A 1 104 ? 3.198 7.356 1.858 1.00 98.75 104 LEU A N 1
ATOM 805 C CA . LEU A 1 104 ? 2.388 7.485 3.075 1.00 98.75 104 LEU A CA 1
ATOM 806 C C . LEU A 1 104 ? 2.279 8.930 3.564 1.00 98.75 104 LEU A C 1
ATOM 808 O O . LEU A 1 104 ? 1.189 9.364 3.911 1.00 98.75 104 LEU A O 1
ATOM 812 N N . ARG A 1 105 ? 3.385 9.684 3.601 1.00 98.75 105 ARG A N 1
ATOM 813 C CA . ARG A 1 105 ? 3.350 11.093 4.032 1.00 98.75 105 ARG A CA 1
ATOM 814 C C . ARG A 1 105 ? 2.468 11.945 3.128 1.00 98.75 105 ARG A C 1
ATOM 816 O O . ARG A 1 105 ? 1.768 12.818 3.625 1.00 98.75 105 ARG A O 1
ATOM 823 N N . GLU A 1 106 ? 2.541 11.705 1.825 1.00 98.81 106 GLU A N 1
ATOM 824 C CA . GLU A 1 106 ? 1.739 12.409 0.831 1.00 98.81 106 GLU A CA 1
ATOM 825 C C . GLU A 1 106 ? 0.261 12.024 0.950 1.00 98.81 106 GLU A C 1
ATOM 827 O O . GLU A 1 106 ? -0.578 12.901 1.120 1.00 98.81 106 GLU A O 1
ATOM 832 N N . ALA A 1 107 ? -0.049 10.726 0.997 1.00 98.75 107 ALA A N 1
ATOM 833 C CA . ALA A 1 107 ? -1.410 10.231 1.181 1.00 98.75 107 ALA A CA 1
ATOM 834 C C . ALA A 1 107 ? -2.042 10.755 2.477 1.00 98.75 107 ALA A C 1
ATOM 836 O O . ALA A 1 107 ? -3.170 11.234 2.469 1.00 98.75 107 ALA A O 1
ATOM 837 N N . TRP A 1 108 ? -1.294 10.733 3.585 1.00 98.38 108 TRP A N 1
ATOM 838 C CA . TRP A 1 108 ? -1.765 11.227 4.878 1.00 98.38 108 TRP A CA 1
ATOM 839 C C . TRP A 1 108 ? -2.054 12.732 4.879 1.00 98.38 108 TRP A C 1
ATOM 841 O O . TRP A 1 108 ? -2.941 13.177 5.594 1.00 98.38 108 TRP A O 1
ATOM 851 N N . ALA A 1 109 ? -1.354 13.527 4.065 1.00 98.50 109 ALA A N 1
ATOM 852 C CA . ALA A 1 109 ? -1.629 14.960 3.939 1.00 98.50 109 ALA A CA 1
ATOM 853 C C . ALA A 1 109 ? -2.963 15.268 3.224 1.00 98.50 109 ALA A C 1
ATOM 855 O O . ALA A 1 109 ? -3.399 16.419 3.222 1.00 98.50 109 ALA A O 1
ATOM 856 N N . HIS A 1 110 ? -3.603 14.262 2.617 1.00 97.75 110 HIS A N 1
ATOM 857 C CA . HIS A 1 110 ? -4.900 14.363 1.943 1.00 97.75 110 HIS A CA 1
ATOM 858 C C . HIS A 1 110 ? -6.082 13.831 2.784 1.00 97.75 110 HIS A C 1
ATOM 860 O O . HIS A 1 110 ? -7.182 13.656 2.241 1.00 97.75 110 HIS A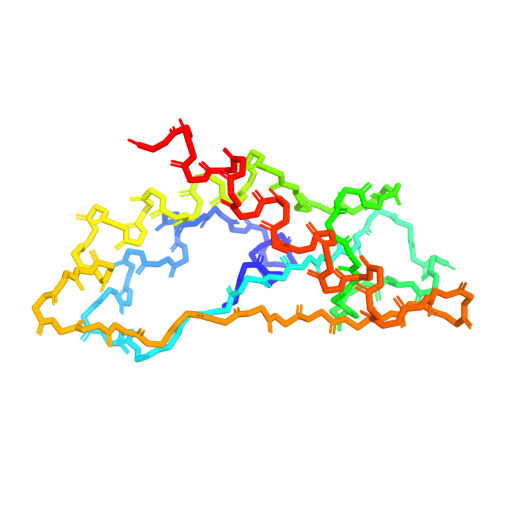 O 1
ATOM 866 N N . ILE A 1 111 ? -5.863 13.550 4.074 1.00 94.38 111 ILE A N 1
ATOM 867 C CA . ILE A 1 111 ? -6.838 13.004 5.039 1.00 94.38 111 ILE A CA 1
ATOM 868 C C . ILE A 1 111 ? -7.089 14.038 6.129 1.00 94.38 111 ILE A C 1
ATOM 870 O O . ILE A 1 111 ? -8.281 14.322 6.372 1.00 94.38 111 ILE A O 1
#

Foldseek 3Di:
DLQCQVVVVHALCRPCVVCVVPDQAAEDFKEADPDPPPPRHDPNGAAAPDVRIDDFLVSVLRNVVNCVVSVVPDDVDHGHYYYDHDYDPPDDPVVSVVRNVVRNVSSVVVD

pLDDT: mean 97.25, std 2.02, range [87.56, 98.88]

Radius of gyration: 13.81 Å; chains: 1; bounding box: 35×26×40 Å

Sequence (111 aa):
DLSHLPLLGETPAQAIMPIKDYLVHAHMGNCILQDKKHPGYGDQHPRFGIKGGENDVKELTEYLKVLLNIGFLNPQNQPIVSFEVKPLADESSEVVIANAKRVLREAWAHI